Protein AF-A0A8B6D158-F1 (afdb_monomer)

Organism: Mytilus galloprovincialis (NCBI:txid29158)

Foldseek 3Di:
DDQDAAELFDGDLVLQCPDVVRHNVNSVLSVVLCVVPVTDAPVSQCVRPPRHPVVVVVCVVVSNYDYPPPDDDDPDDPPDDD

Radius of gyration: 15.34 Å; Cα contacts (8 Å, |Δi|>4): 66; chains: 1; bounding box: 49×31×32 Å

Mean predicted aligned error: 10.4 Å

Nearest PDB structures (foldseek):
  3f2b-assembly1_A  TM=6.682E-01  e=9.020E-01  Geobacillus kaustophilus

pLDDT: mean 71.35, std 11.72, range [32.34, 85.5]

InterPro domains:
  IPR010994 RuvA domain 2-like [SSF47781] (5-58)
  IPR060575 SAM-like, helix-hairpin-helix tandem [PF12836] (5-52)

Sequence (82 aa):
MSLKVVNITTPSKEELITIKDIGEARAKLIIDARTDKGKLTLEDLKLIQGLPNTMWDPLVAAGRIIFEQTEEVDEIADQKKN

Structure (mmCIF, N/CA/C/O backbone):
data_AF-A0A8B6D158-F1
#
_entry.id   AF-A0A8B6D158-F1
#
loop_
_atom_site.group_PDB
_atom_site.id
_atom_site.type_symbol
_atom_site.label_atom_id
_atom_site.label_alt_id
_atom_site.label_comp_id
_atom_site.label_asym_id
_atom_site.label_entity_id
_atom_site.label_seq_id
_atom_site.pdbx_PDB_ins_code
_atom_site.Cartn_x
_atom_site.Cartn_y
_atom_site.Cartn_z
_atom_site.occupancy
_atom_site.B_iso_or_equiv
_atom_site.auth_seq_id
_atom_site.auth_comp_id
_atom_site.auth_asym_id
_atom_site.auth_atom_id
_atom_site.pdbx_PDB_model_num
ATOM 1 N N . MET A 1 1 ? 8.081 10.025 -21.363 1.00 32.34 1 MET A N 1
ATOM 2 C CA . MET A 1 1 ? 6.965 9.339 -20.675 1.00 32.34 1 MET A CA 1
ATOM 3 C C . MET A 1 1 ? 7.131 9.595 -19.190 1.00 32.34 1 MET A C 1
ATOM 5 O O . MET A 1 1 ? 8.211 9.338 -18.678 1.00 32.34 1 MET A O 1
ATOM 9 N N . SER A 1 2 ? 6.130 10.177 -18.535 1.00 43.62 2 SER A N 1
ATOM 10 C CA . SER A 1 2 ? 6.203 10.555 -17.120 1.00 43.62 2 SER A CA 1
ATOM 11 C C . SER A 1 2 ? 6.028 9.312 -16.247 1.00 43.62 2 SER A C 1
ATOM 13 O O . SER A 1 2 ? 4.956 8.711 -16.242 1.00 43.62 2 SER A O 1
ATOM 15 N N . LEU A 1 3 ? 7.083 8.902 -15.542 1.00 50.88 3 LEU A N 1
ATOM 16 C CA . LEU A 1 3 ? 6.996 7.873 -14.507 1.00 50.88 3 LEU A CA 1
ATOM 17 C C . LEU A 1 3 ? 6.308 8.500 -13.297 1.00 50.88 3 LEU A C 1
ATOM 19 O O . LEU A 1 3 ? 6.874 9.359 -12.625 1.00 50.88 3 LEU A O 1
ATOM 23 N N . LYS A 1 4 ? 5.051 8.123 -13.077 1.00 61.81 4 LYS A N 1
ATOM 24 C CA . LYS A 1 4 ? 4.276 8.585 -11.932 1.00 61.81 4 LYS A CA 1
ATOM 25 C C . LYS A 1 4 ? 4.529 7.617 -10.785 1.00 61.81 4 LYS A C 1
ATOM 27 O O . LYS A 1 4 ? 4.082 6.473 -10.827 1.00 61.81 4 LYS A O 1
ATOM 32 N N . VAL A 1 5 ? 5.320 8.069 -9.823 1.00 67.56 5 VAL A N 1
ATOM 33 C CA . VAL A 1 5 ? 5.606 7.327 -8.600 1.00 67.56 5 VAL A CA 1
ATOM 34 C C . VAL A 1 5 ? 4.445 7.560 -7.643 1.00 67.56 5 VAL A C 1
ATOM 36 O O . VAL A 1 5 ? 4.169 8.701 -7.276 1.00 67.56 5 VAL A O 1
ATOM 39 N N . VAL A 1 6 ? 3.750 6.490 -7.264 1.00 73.44 6 VAL A N 1
ATOM 40 C CA . VAL A 1 6 ? 2.598 6.571 -6.359 1.00 73.44 6 VAL A CA 1
ATOM 41 C C . VAL A 1 6 ? 3.074 6.358 -4.928 1.00 73.44 6 VAL A C 1
ATOM 43 O O . VAL A 1 6 ? 3.664 5.326 -4.602 1.00 73.44 6 VAL A O 1
ATOM 46 N N . ASN A 1 7 ? 2.805 7.326 -4.055 1.00 76.38 7 ASN A N 1
ATOM 47 C CA . ASN A 1 7 ? 3.061 7.160 -2.631 1.00 76.38 7 ASN A CA 1
ATOM 48 C C . ASN A 1 7 ? 1.936 6.332 -2.008 1.00 76.38 7 ASN A C 1
ATOM 50 O O . ASN A 1 7 ? 0.778 6.731 -2.065 1.00 76.38 7 ASN A O 1
ATOM 54 N N . ILE A 1 8 ? 2.275 5.197 -1.401 1.00 72.25 8 ILE A N 1
ATOM 55 C CA . ILE A 1 8 ? 1.305 4.261 -0.824 1.00 72.25 8 ILE A CA 1
ATOM 56 C C . ILE A 1 8 ? 0.753 4.692 0.549 1.00 72.25 8 ILE A C 1
ATOM 58 O O . ILE A 1 8 ? -0.293 4.192 0.965 1.00 72.25 8 ILE A O 1
ATOM 62 N N . THR A 1 9 ? 1.338 5.696 1.210 1.00 68.62 9 THR A N 1
ATOM 63 C CA . THR A 1 9 ? 0.781 6.262 2.458 1.00 68.62 9 THR A CA 1
ATOM 64 C C . THR A 1 9 ? -0.316 7.308 2.213 1.00 68.62 9 THR A C 1
ATOM 66 O O . THR A 1 9 ? -1.173 7.534 3.068 1.00 68.62 9 THR A O 1
ATOM 69 N N . THR A 1 10 ? -0.331 7.929 1.031 1.00 68.19 10 THR A N 1
ATOM 70 C CA . THR A 1 10 ? -1.290 8.971 0.621 1.00 68.19 10 THR A CA 1
ATOM 71 C C . THR A 1 10 ? -1.994 8.734 -0.730 1.00 68.19 10 THR A C 1
ATOM 73 O O . THR A 1 10 ? -2.476 9.700 -1.328 1.00 68.19 10 THR A O 1
ATOM 76 N N . PRO A 1 11 ? -2.117 7.501 -1.251 1.00 68.69 11 PRO A N 1
ATOM 77 C CA . PRO A 1 11 ? -2.521 7.301 -2.626 1.00 68.69 11 PRO A CA 1
ATOM 78 C C . PRO A 1 11 ? -4.012 7.587 -2.787 1.00 68.69 11 PRO A C 1
ATOM 80 O O . PRO A 1 11 ? -4.835 7.317 -1.906 1.00 68.69 11 PRO A O 1
ATOM 83 N N . SER A 1 12 ? -4.368 8.104 -3.959 1.00 73.69 12 SER A N 1
ATOM 84 C CA . SER A 1 12 ? -5.765 8.181 -4.376 1.00 73.69 12 SER A CA 1
ATOM 85 C C . S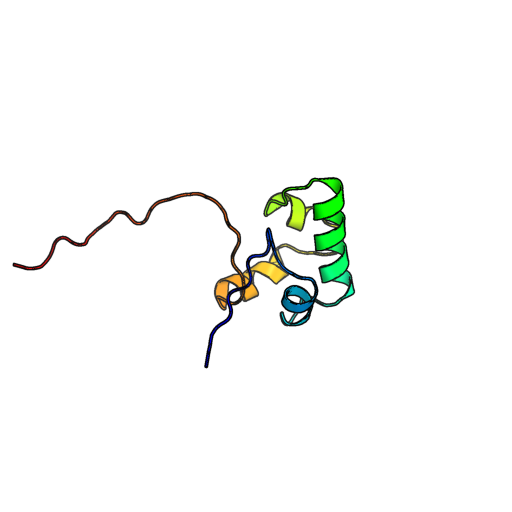ER A 1 12 ? -6.230 6.822 -4.889 1.00 73.69 12 SER A C 1
ATOM 87 O O . SER A 1 12 ? -5.441 6.045 -5.429 1.00 73.69 12 SER A O 1
ATOM 89 N N . LYS A 1 13 ? -7.532 6.543 -4.765 1.00 76.88 13 LYS A N 1
ATOM 90 C CA . LYS A 1 13 ? -8.131 5.275 -5.215 1.00 76.88 13 LYS A CA 1
ATOM 91 C C . LYS A 1 13 ? -7.768 4.953 -6.669 1.00 76.88 13 LYS A C 1
ATOM 93 O O . LYS A 1 13 ? -7.473 3.807 -6.979 1.00 76.88 13 LYS A O 1
ATOM 98 N N . GLU A 1 14 ? -7.738 5.981 -7.515 1.00 80.56 14 GLU A N 1
ATOM 99 C CA . GLU A 1 14 ? -7.390 5.920 -8.940 1.00 80.56 14 GLU A CA 1
ATOM 100 C C . GLU A 1 14 ? -5.920 5.559 -9.202 1.00 80.56 14 GLU A C 1
ATOM 102 O O . GLU A 1 14 ? -5.612 4.845 -10.156 1.00 80.56 14 GLU A O 1
ATOM 107 N N . GLU A 1 15 ? -5.010 6.009 -8.337 1.00 79.25 15 GLU A N 1
ATOM 108 C CA . GLU A 1 15 ? -3.580 5.699 -8.443 1.00 79.25 15 GLU A CA 1
ATOM 109 C C . GLU A 1 15 ? -3.287 4.271 -7.978 1.00 79.25 15 GLU A C 1
ATOM 111 O O . GLU A 1 15 ? -2.453 3.582 -8.554 1.00 79.25 15 GLU A O 1
ATOM 116 N N . LEU A 1 16 ? -4.032 3.782 -6.982 1.00 79.69 16 LEU A N 1
ATOM 117 C CA . LEU A 1 16 ? -3.946 2.389 -6.549 1.00 79.69 16 LEU A CA 1
ATOM 118 C C . LEU A 1 16 ? -4.390 1.432 -7.652 1.00 79.69 16 LEU A C 1
ATOM 120 O O . LEU A 1 16 ? -3.669 0.494 -7.958 1.00 79.69 16 LEU A O 1
ATOM 124 N N . ILE A 1 17 ? -5.537 1.685 -8.286 1.00 81.00 17 ILE A N 1
ATOM 125 C CA . ILE A 1 17 ? -6.083 0.799 -9.331 1.00 81.00 17 ILE A CA 1
ATOM 126 C C . ILE A 1 17 ? -5.292 0.819 -10.644 1.00 81.00 17 ILE A C 1
ATOM 128 O O . ILE A 1 17 ? -5.437 -0.088 -11.460 1.00 81.00 17 ILE A O 1
ATOM 132 N N . THR A 1 18 ? -4.461 1.839 -10.872 1.00 79.56 18 THR A N 1
ATOM 133 C CA . THR A 1 18 ? -3.557 1.897 -12.034 1.00 79.56 18 THR A CA 1
ATOM 134 C C . THR A 1 18 ? -2.273 1.097 -11.822 1.00 79.56 18 THR A C 1
ATOM 136 O O . THR A 1 18 ? -1.552 0.813 -12.785 1.00 79.56 18 THR A O 1
ATOM 139 N N . ILE A 1 19 ? -1.982 0.686 -10.586 1.00 75.62 19 ILE A N 1
ATOM 140 C CA . ILE A 1 19 ? -0.843 -0.171 -10.287 1.00 75.62 19 ILE A CA 1
ATOM 141 C C . ILE A 1 19 ? -1.212 -1.609 -10.636 1.00 75.62 19 ILE A C 1
ATOM 143 O O . ILE A 1 19 ? -2.091 -2.227 -10.041 1.00 75.62 19 ILE A O 1
ATOM 147 N N . LYS A 1 20 ? -0.489 -2.170 -11.606 1.00 69.25 20 LYS A N 1
ATOM 148 C CA . LYS A 1 20 ? -0.574 -3.591 -11.942 1.00 69.25 20 LYS A CA 1
ATOM 149 C C . LYS A 1 20 ? -0.339 -4.408 -10.663 1.00 69.25 20 LYS A C 1
ATOM 151 O O . LYS A 1 20 ? 0.641 -4.158 -9.980 1.00 69.25 20 LYS A O 1
ATOM 156 N N . ASP A 1 21 ? -1.252 -5.330 -10.359 1.00 74.50 21 ASP A N 1
ATOM 157 C CA . ASP A 1 21 ? -1.357 -6.117 -9.116 1.00 74.50 21 ASP A CA 1
ATOM 158 C C . ASP A 1 21 ? -2.153 -5.469 -7.954 1.00 74.50 21 ASP A C 1
ATOM 160 O O . ASP A 1 21 ? -2.664 -6.207 -7.104 1.00 74.50 21 ASP A O 1
ATOM 164 N N . ILE A 1 22 ? -2.394 -4.149 -7.931 1.00 79.19 22 ILE A N 1
ATOM 165 C CA . ILE A 1 22 ? -3.335 -3.496 -6.996 1.00 79.19 22 ILE A CA 1
ATOM 166 C C . ILE A 1 22 ? -4.661 -3.219 -7.723 1.00 79.19 22 ILE A C 1
ATOM 168 O O . ILE A 1 22 ? -4.796 -2.279 -8.493 1.00 79.19 22 ILE A O 1
ATOM 172 N N . GLY A 1 23 ? -5.669 -4.058 -7.481 1.00 79.44 23 GLY A N 1
ATOM 173 C CA . GLY A 1 23 ? -7.024 -3.852 -8.011 1.00 79.44 23 GLY A CA 1
ATOM 174 C C . GLY A 1 23 ? -7.922 -3.011 -7.096 1.00 79.44 23 GLY A C 1
ATOM 175 O O . GLY A 1 23 ? -7.539 -2.658 -5.980 1.00 79.44 23 GLY A O 1
ATOM 176 N N . GLU A 1 24 ? -9.167 -2.773 -7.522 1.00 83.75 24 GLU A N 1
ATOM 177 C CA . GLU A 1 24 ? -10.184 -2.022 -6.759 1.00 83.75 24 GLU A CA 1
ATOM 178 C C . GLU A 1 24 ? -10.401 -2.546 -5.336 1.00 83.75 24 GLU A C 1
ATOM 180 O O . GLU A 1 24 ? -10.537 -1.756 -4.401 1.00 83.75 24 GLU A O 1
ATOM 185 N N . ALA A 1 25 ? -10.399 -3.870 -5.156 1.00 83.50 25 ALA A N 1
ATOM 186 C CA . ALA A 1 25 ? -10.563 -4.492 -3.844 1.00 83.50 25 ALA A CA 1
ATOM 187 C C . ALA A 1 25 ? -9.436 -4.085 -2.881 1.00 83.50 25 ALA A C 1
ATOM 189 O O . ALA A 1 25 ? -9.691 -3.679 -1.751 1.00 83.50 25 ALA A O 1
ATOM 190 N N . ARG A 1 26 ? -8.188 -4.121 -3.359 1.00 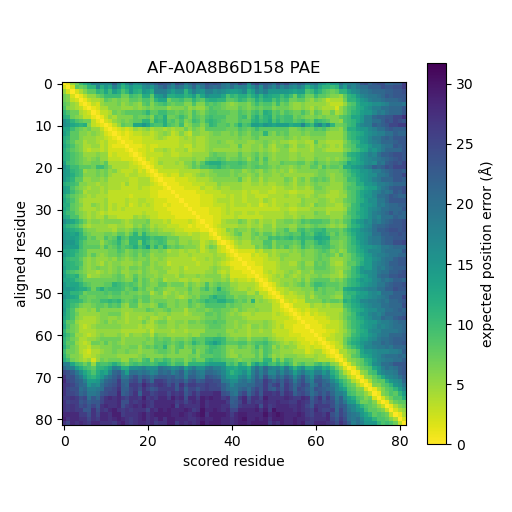80.88 26 ARG A N 1
ATOM 191 C CA . ARG A 1 26 ? -6.996 -3.744 -2.589 1.00 80.88 26 ARG A CA 1
ATOM 192 C C . ARG A 1 26 ? -6.922 -2.243 -2.359 1.00 80.88 26 ARG A C 1
ATOM 194 O O . ARG A 1 26 ? -6.648 -1.812 -1.245 1.00 80.88 26 ARG A O 1
ATOM 201 N N . ALA A 1 27 ? -7.243 -1.461 -3.388 1.00 84.88 27 ALA A N 1
ATOM 202 C CA . ALA A 1 27 ? -7.337 -0.014 -3.280 1.00 84.88 27 ALA A CA 1
ATOM 203 C C . ALA A 1 27 ? -8.318 0.401 -2.176 1.00 84.88 27 ALA A C 1
ATOM 205 O O . ALA A 1 27 ? -8.034 1.297 -1.384 1.00 84.88 27 ALA A O 1
ATOM 206 N N . LYS A 1 28 ? -9.460 -0.291 -2.094 1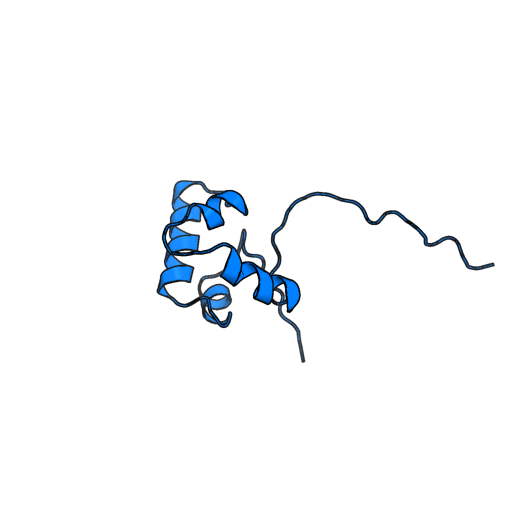.00 85.50 28 LYS A N 1
ATOM 207 C CA . LYS A 1 28 ? -10.451 -0.063 -1.047 1.00 85.50 28 LYS A CA 1
ATOM 208 C C . LYS A 1 28 ? -9.906 -0.399 0.339 1.00 85.50 28 LYS A C 1
ATOM 210 O O . LYS A 1 28 ? -10.066 0.428 1.220 1.00 85.50 28 LYS A O 1
ATOM 215 N N . LEU A 1 29 ? -9.226 -1.535 0.514 1.00 84.12 29 LEU A N 1
ATOM 216 C CA . LEU A 1 29 ? -8.640 -1.922 1.805 1.00 84.12 29 LEU A CA 1
ATOM 217 C C . LEU A 1 29 ? -7.627 -0.896 2.331 1.00 84.12 29 LEU A C 1
ATOM 219 O O . LEU A 1 29 ? -7.615 -0.602 3.519 1.00 84.12 29 LEU A O 1
ATOM 223 N N . ILE A 1 30 ? -6.803 -0.326 1.449 1.00 80.75 30 ILE A N 1
ATOM 224 C CA . ILE A 1 30 ? -5.833 0.718 1.815 1.00 80.75 30 ILE A CA 1
ATOM 225 C C . ILE A 1 30 ? -6.562 1.990 2.264 1.00 80.75 30 ILE A C 1
ATOM 227 O O . ILE A 1 30 ? -6.187 2.600 3.258 1.00 80.75 30 ILE A O 1
ATOM 231 N N . ILE A 1 31 ? -7.631 2.387 1.567 1.00 83.25 31 ILE A N 1
ATOM 232 C CA . ILE A 1 31 ? -8.446 3.534 1.993 1.00 83.25 31 ILE A CA 1
ATOM 233 C C . ILE A 1 31 ? -9.141 3.253 3.326 1.00 83.25 31 ILE A C 1
ATOM 235 O O . ILE A 1 31 ? -9.155 4.129 4.182 1.00 83.25 31 ILE A O 1
ATOM 239 N N . ASP A 1 32 ? -9.666 2.045 3.518 1.00 84.50 32 ASP A N 1
ATOM 240 C CA . ASP A 1 32 ? -10.337 1.632 4.753 1.00 84.50 32 ASP A CA 1
ATOM 241 C C . ASP A 1 32 ? -9.373 1.687 5.944 1.00 84.50 32 ASP A C 1
ATOM 243 O O . ASP A 1 32 ? -9.642 2.348 6.943 1.00 84.50 32 ASP A O 1
ATOM 247 N N . ALA A 1 33 ? -8.180 1.110 5.785 1.00 81.94 33 ALA A N 1
ATOM 248 C CA . ALA A 1 33 ? -7.141 1.133 6.806 1.00 81.94 33 ALA A CA 1
ATOM 249 C C . ALA A 1 33 ? -6.673 2.570 7.119 1.00 81.94 33 ALA A C 1
ATOM 251 O O . ALA A 1 33 ? -6.364 2.897 8.265 1.00 81.94 33 ALA A O 1
ATOM 252 N N . ARG A 1 34 ? -6.674 3.467 6.121 1.00 78.44 34 ARG A N 1
ATOM 253 C CA . ARG A 1 34 ? -6.404 4.898 6.319 1.00 78.44 34 ARG A CA 1
ATOM 254 C C . ARG A 1 34 ? -7.541 5.581 7.071 1.00 78.44 34 ARG A C 1
ATOM 256 O O . ARG A 1 34 ? -7.273 6.437 7.904 1.00 78.44 34 ARG A O 1
ATOM 263 N N . THR A 1 35 ? -8.792 5.254 6.773 1.00 81.62 35 THR A N 1
ATOM 264 C CA . THR A 1 35 ? -9.947 5.795 7.496 1.00 81.62 35 THR A CA 1
ATOM 265 C C . THR A 1 35 ? -9.938 5.357 8.959 1.00 81.62 35 THR A C 1
ATOM 267 O O . THR A 1 35 ? -10.277 6.164 9.819 1.00 81.62 35 THR A O 1
ATOM 270 N N . ASP A 1 36 ? -9.493 4.133 9.241 1.00 80.62 36 ASP A N 1
ATOM 271 C CA . ASP A 1 36 ? -9.475 3.565 10.590 1.00 80.62 36 ASP A CA 1
ATOM 272 C C . ASP A 1 36 ? -8.296 4.083 11.444 1.00 80.62 36 ASP A C 1
ATOM 274 O O . ASP A 1 36 ? -8.486 4.511 12.581 1.00 80.62 36 ASP A O 1
ATOM 278 N N . LYS A 1 37 ? -7.073 4.132 10.885 1.00 75.81 37 LYS A N 1
ATOM 279 C CA . LYS A 1 37 ? -5.844 4.548 11.603 1.00 75.81 37 LYS A CA 1
ATOM 280 C C . LYS A 1 37 ? -5.330 5.955 11.294 1.00 75.81 37 LYS A C 1
ATOM 282 O O . LYS A 1 37 ? -4.475 6.478 12.010 1.00 75.81 37 LYS A O 1
ATOM 287 N N . GLY A 1 38 ? -5.778 6.579 10.211 1.00 72.00 38 GLY A N 1
ATOM 288 C CA . GLY A 1 38 ? -5.289 7.875 9.729 1.00 72.00 38 GLY A CA 1
ATOM 289 C C . GLY A 1 38 ? -3.968 7.786 8.957 1.00 72.00 38 GLY A C 1
ATOM 290 O O . GLY A 1 38 ? -3.930 8.088 7.763 1.00 72.00 38 GLY A O 1
ATOM 291 N N . LYS A 1 39 ? -2.877 7.383 9.623 1.00 68.94 39 LYS A N 1
ATOM 292 C CA . LYS A 1 39 ? -1.564 7.154 8.992 1.00 68.94 39 LYS A CA 1
ATOM 293 C C . LYS A 1 39 ? -1.322 5.660 8.813 1.00 68.94 39 LYS A C 1
ATOM 295 O O . LYS A 1 39 ? -1.335 4.916 9.786 1.00 68.94 39 LYS A O 1
ATOM 300 N N . LEU A 1 40 ? -1.049 5.249 7.578 1.00 72.31 40 LEU A N 1
ATOM 301 C CA . LEU A 1 40 ? -0.637 3.885 7.268 1.00 72.31 40 LEU A CA 1
ATOM 302 C C . LEU A 1 40 ? 0.873 3.804 7.137 1.00 72.31 40 LEU A C 1
ATOM 304 O O . LEU A 1 40 ? 1.481 4.555 6.376 1.00 72.31 40 LEU A O 1
ATOM 308 N N . THR A 1 41 ? 1.460 2.861 7.861 1.00 73.94 41 THR A N 1
ATOM 309 C CA . THR A 1 41 ? 2.852 2.456 7.694 1.00 73.94 41 THR A CA 1
ATOM 310 C C . THR A 1 41 ? 2.931 1.196 6.840 1.00 73.94 41 THR A C 1
ATOM 312 O O . THR A 1 41 ? 1.939 0.511 6.579 1.00 73.94 41 THR A O 1
ATOM 315 N N . LEU A 1 42 ? 4.146 0.868 6.406 1.00 73.19 42 LEU A N 1
ATOM 316 C CA . LEU A 1 42 ? 4.422 -0.346 5.642 1.00 73.19 42 LEU A CA 1
ATOM 317 C C . LEU A 1 42 ? 3.991 -1.607 6.417 1.00 73.19 42 LEU A C 1
ATOM 319 O O . LEU A 1 42 ? 3.475 -2.551 5.824 1.00 73.19 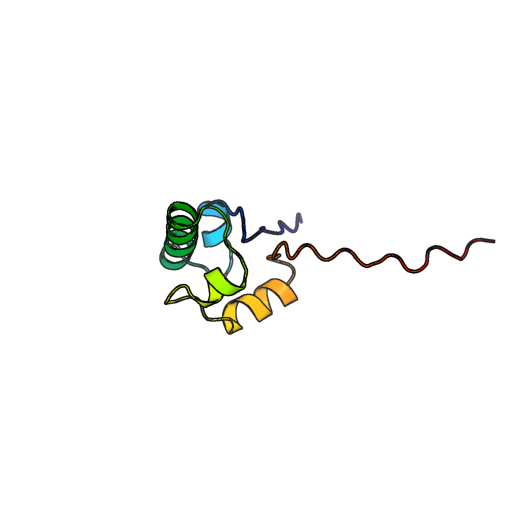42 LEU A O 1
ATOM 323 N N . GLU A 1 43 ? 4.137 -1.608 7.742 1.00 75.81 43 GLU A N 1
ATOM 324 C CA . GLU A 1 43 ? 3.661 -2.693 8.607 1.00 75.81 43 GLU A CA 1
ATOM 325 C C . GLU A 1 43 ? 2.139 -2.817 8.622 1.00 75.81 43 GLU A C 1
ATOM 327 O O . GLU A 1 43 ? 1.620 -3.926 8.524 1.00 75.81 43 GLU A O 1
ATOM 332 N N . ASP A 1 44 ? 1.418 -1.698 8.665 1.00 77.50 44 ASP A N 1
ATOM 333 C CA . ASP A 1 44 ? -0.042 -1.708 8.587 1.00 77.50 44 ASP A CA 1
ATOM 334 C C . ASP A 1 44 ? -0.533 -2.298 7.270 1.00 77.50 44 ASP A C 1
ATOM 336 O O . ASP A 1 44 ? -1.419 -3.144 7.241 1.00 77.50 44 ASP A O 1
ATOM 340 N N . LEU A 1 45 ? 0.114 -1.932 6.168 1.00 76.75 45 LEU A N 1
ATOM 341 C CA . LEU A 1 45 ? -0.217 -2.465 4.850 1.00 76.75 45 LEU A CA 1
ATOM 342 C C . LEU A 1 45 ? 0.069 -3.963 4.732 1.00 76.75 45 LEU A C 1
ATOM 344 O O . LEU A 1 45 ? -0.633 -4.655 4.000 1.00 76.75 45 LEU A O 1
ATOM 348 N N . LYS A 1 46 ? 1.074 -4.464 5.461 1.00 75.81 46 LYS A N 1
ATOM 349 C CA . LYS A 1 46 ? 1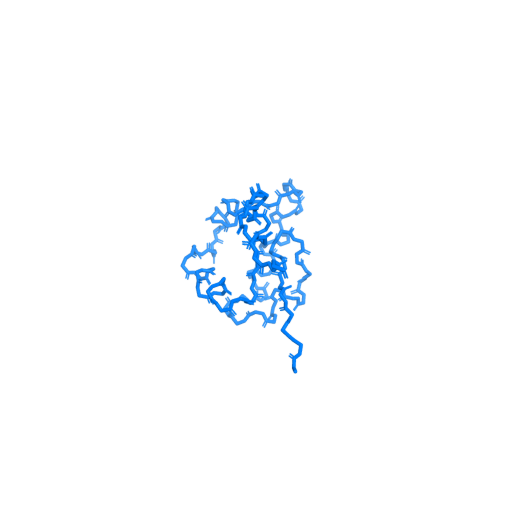.357 -5.901 5.600 1.00 75.81 46 LYS A CA 1
ATOM 350 C C . LYS A 1 46 ? 0.348 -6.613 6.509 1.00 75.81 46 LYS A C 1
ATOM 352 O O . LYS A 1 46 ? 0.150 -7.815 6.350 1.00 75.81 46 LYS A O 1
ATOM 357 N N . LEU A 1 47 ? -0.260 -5.896 7.455 1.00 78.12 47 LEU A N 1
ATOM 358 C CA . LEU A 1 47 ? -1.296 -6.404 8.360 1.00 78.12 47 LEU A CA 1
ATOM 359 C C . LEU A 1 47 ? -2.682 -6.449 7.709 1.00 78.12 47 LEU A C 1
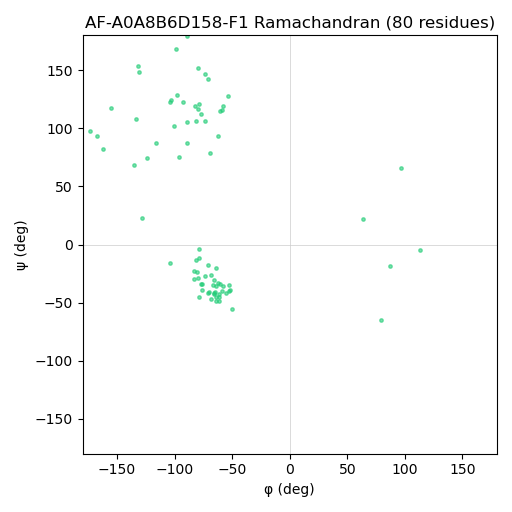ATOM 361 O O . LEU A 1 47 ? -3.522 -7.246 8.129 1.00 78.12 47 LEU A O 1
ATOM 365 N N . ILE A 1 48 ? -2.929 -5.641 6.673 1.00 78.69 48 ILE A N 1
ATOM 366 C CA . ILE A 1 48 ? -4.172 -5.699 5.902 1.00 78.69 48 ILE A CA 1
ATOM 367 C C . ILE A 1 48 ? -4.317 -7.089 5.272 1.00 78.69 48 ILE A C 1
ATOM 369 O O . ILE A 1 48 ? -3.565 -7.488 4.374 1.00 78.69 48 ILE A O 1
ATOM 373 N N . GLN A 1 49 ? -5.344 -7.823 5.702 1.00 71.56 49 GLN A N 1
ATOM 374 C CA . GLN A 1 49 ? -5.677 -9.115 5.114 1.00 71.56 49 GLN A CA 1
ATOM 375 C C . GLN A 1 49 ? -5.967 -8.961 3.612 1.00 71.56 49 GLN A C 1
ATOM 377 O O . GLN A 1 49 ? -6.924 -8.305 3.210 1.00 71.56 49 GLN A O 1
ATOM 382 N N . GLY A 1 50 ? -5.126 -9.582 2.776 1.00 73.69 50 GLY A N 1
ATOM 383 C CA . GLY A 1 50 ? -5.237 -9.552 1.310 1.00 73.69 50 GLY A CA 1
ATOM 384 C C . GLY A 1 50 ? -4.108 -8.813 0.574 1.00 73.69 50 GLY A C 1
ATOM 385 O O . GLY A 1 50 ? -4.065 -8.862 -0.665 1.00 73.69 50 GLY A O 1
ATOM 386 N N . LEU A 1 51 ? -3.180 -8.182 1.304 1.00 78.31 51 LEU A N 1
ATOM 387 C CA . LEU A 1 51 ? -1.999 -7.490 0.769 1.00 78.31 51 LEU A CA 1
ATOM 388 C C . LEU A 1 51 ? -0.695 -8.172 1.229 1.00 78.31 51 LEU A C 1
ATOM 390 O O . LEU A 1 51 ? -0.117 -7.800 2.248 1.00 78.31 51 LEU A O 1
ATOM 394 N N . PRO A 1 52 ? -0.199 -9.183 0.494 1.00 75.75 52 PRO A N 1
ATOM 395 C CA . PRO A 1 52 ? 1.060 -9.829 0.841 1.00 75.75 52 PRO A CA 1
ATOM 396 C C . PRO A 1 52 ? 2.259 -8.910 0.562 1.00 75.75 52 PRO A C 1
ATOM 398 O O . PRO A 1 52 ? 2.306 -8.221 -0.458 1.00 75.75 52 PRO A O 1
ATOM 401 N N . ASN A 1 53 ? 3.266 -8.953 1.443 1.00 71.88 53 ASN A N 1
ATOM 402 C CA . ASN A 1 53 ? 4.515 -8.191 1.300 1.00 71.88 53 ASN A CA 1
ATOM 403 C C . ASN A 1 53 ? 5.212 -8.406 -0.059 1.00 71.88 53 ASN A C 1
ATOM 405 O O . ASN A 1 53 ? 5.749 -7.466 -0.638 1.00 71.88 53 ASN A O 1
ATOM 409 N N . THR A 1 54 ? 5.110 -9.621 -0.593 1.00 78.31 54 THR A N 1
ATOM 410 C CA . THR A 1 54 ? 5.684 -10.054 -1.867 1.00 78.31 54 THR A CA 1
ATOM 411 C C . THR A 1 54 ? 5.114 -9.335 -3.083 1.00 78.31 54 THR A C 1
ATOM 413 O O . THR A 1 54 ? 5.773 -9.328 -4.117 1.00 78.31 54 THR A O 1
ATOM 416 N N . MET A 1 55 ? 3.929 -8.713 -3.001 1.00 78.25 55 MET A N 1
ATOM 417 C CA . MET A 1 55 ? 3.420 -7.918 -4.127 1.00 78.25 55 MET A CA 1
ATOM 418 C C . MET A 1 55 ? 4.060 -6.534 -4.196 1.00 78.25 55 MET A C 1
ATOM 420 O O . MET A 1 55 ? 4.140 -5.947 -5.270 1.00 78.25 55 MET A O 1
ATOM 424 N N . TRP A 1 56 ? 4.476 -5.990 -3.053 1.00 77.19 56 TRP A N 1
ATOM 425 C CA . TRP A 1 56 ? 5.048 -4.652 -2.987 1.00 77.19 56 TRP A CA 1
ATOM 426 C C . TRP A 1 56 ? 6.490 -4.647 -3.493 1.00 77.19 56 TRP A C 1
ATOM 428 O O . TRP A 1 56 ? 6.897 -3.701 -4.156 1.00 77.19 56 TRP A O 1
ATOM 438 N N . ASP A 1 57 ? 7.219 -5.735 -3.249 1.00 78.31 57 ASP A N 1
ATOM 439 C CA . ASP A 1 57 ? 8.610 -5.940 -3.658 1.00 78.31 57 ASP A CA 1
ATOM 440 C C . ASP A 1 57 ? 8.871 -5.641 -5.155 1.00 78.31 57 ASP A C 1
ATOM 442 O O . ASP A 1 57 ? 9.642 -4.725 -5.452 1.00 78.31 57 ASP A O 1
ATOM 446 N N . PRO A 1 58 ? 8.156 -6.254 -6.126 1.00 80.69 58 PRO A N 1
ATOM 447 C CA . PRO A 1 58 ? 8.350 -5.950 -7.544 1.00 80.69 58 PRO A CA 1
ATOM 448 C C . PRO A 1 58 ? 7.897 -4.538 -7.935 1.00 80.69 58 PRO A C 1
ATOM 450 O O . PRO A 1 58 ? 8.397 -3.982 -8.910 1.00 80.69 58 PRO A O 1
ATOM 453 N N . LEU A 1 59 ? 6.950 -3.940 -7.208 1.00 79.38 59 LEU A N 1
ATOM 454 C CA . LEU A 1 59 ? 6.448 -2.595 -7.496 1.00 79.38 59 LEU A CA 1
ATOM 455 C C . LEU A 1 59 ? 7.437 -1.514 -7.056 1.00 79.38 59 LEU A C 1
ATOM 457 O O . LEU A 1 59 ? 7.629 -0.530 -7.776 1.00 79.38 59 LEU A O 1
ATOM 461 N N . VAL A 1 60 ? 8.071 -1.721 -5.901 1.00 79.88 60 VAL A N 1
ATOM 462 C CA . VAL A 1 60 ? 9.170 -0.892 -5.395 1.00 79.88 60 VAL A CA 1
ATOM 463 C C . VAL A 1 60 ? 10.400 -1.074 -6.274 1.00 79.88 60 VAL A C 1
ATOM 465 O O . VAL A 1 60 ? 10.972 -0.086 -6.719 1.00 79.88 60 VAL A O 1
ATOM 468 N N . ALA A 1 61 ? 10.758 -2.318 -6.609 1.00 79.88 61 ALA A N 1
ATOM 469 C CA . ALA A 1 61 ? 11.880 -2.614 -7.500 1.00 79.88 61 ALA A CA 1
ATOM 470 C C . ALA A 1 61 ? 11.694 -2.001 -8.900 1.00 79.88 61 ALA A C 1
ATOM 472 O O . ALA A 1 61 ? 12.654 -1.556 -9.522 1.00 79.88 61 ALA A O 1
ATOM 473 N N . ALA A 1 62 ? 10.451 -1.927 -9.386 1.00 77.88 62 ALA A N 1
ATOM 474 C CA . ALA A 1 62 ? 10.110 -1.250 -10.635 1.00 77.88 62 ALA A CA 1
ATOM 475 C C . ALA A 1 62 ? 10.023 0.285 -10.512 1.00 77.88 62 ALA A C 1
ATOM 477 O O . ALA A 1 62 ? 9.747 0.949 -11.512 1.00 77.88 62 ALA A O 1
ATOM 478 N N . GLY A 1 63 ? 10.187 0.852 -9.311 1.00 74.12 63 GLY A N 1
ATOM 479 C CA . GLY A 1 63 ? 10.065 2.287 -9.052 1.00 74.12 63 GLY A CA 1
ATOM 480 C C . GLY A 1 63 ? 8.662 2.844 -9.313 1.00 74.12 63 GLY A C 1
ATOM 481 O O . GLY A 1 63 ? 8.512 4.032 -9.583 1.00 74.12 63 GLY A O 1
ATOM 482 N N . ARG A 1 64 ? 7.623 1.997 -9.293 1.00 75.88 64 ARG A N 1
ATOM 483 C CA . ARG A 1 64 ? 6.232 2.436 -9.510 1.00 75.88 64 ARG A CA 1
ATOM 484 C C . ARG A 1 64 ? 5.588 2.985 -8.248 1.00 75.88 64 ARG A C 1
ATOM 486 O O . ARG A 1 64 ? 4.702 3.832 -8.334 1.00 75.88 64 ARG A O 1
ATOM 493 N N . ILE A 1 65 ? 6.022 2.490 -7.096 1.00 78.56 65 ILE A N 1
ATOM 494 C CA . ILE A 1 65 ? 5.524 2.911 -5.794 1.00 78.56 65 ILE A CA 1
ATOM 495 C C . ILE A 1 65 ? 6.677 3.207 -4.854 1.00 78.56 65 ILE A C 1
ATOM 497 O O . ILE A 1 65 ? 7.747 2.610 -4.965 1.00 78.56 65 ILE A O 1
ATOM 501 N N . ILE A 1 66 ? 6.411 4.075 -3.888 1.00 74.56 66 ILE A N 1
ATOM 502 C CA . ILE A 1 66 ? 7.309 4.330 -2.769 1.00 74.56 66 ILE A CA 1
ATOM 503 C C . ILE A 1 66 ? 6.535 4.269 -1.461 1.00 74.56 66 ILE A C 1
ATOM 505 O O . ILE A 1 66 ? 5.353 4.621 -1.387 1.00 74.56 66 ILE A O 1
ATOM 509 N N . PHE A 1 67 ? 7.238 3.832 -0.428 1.00 73.62 67 PHE A N 1
ATOM 510 C CA . PHE A 1 67 ? 6.809 3.971 0.948 1.00 73.62 67 PHE A CA 1
ATOM 511 C C . PHE A 1 67 ? 7.633 5.101 1.537 1.00 73.62 67 PHE A C 1
ATOM 513 O O . PHE A 1 67 ? 8.859 5.037 1.511 1.00 73.62 67 PHE A O 1
ATOM 520 N N . GLU A 1 68 ? 6.973 6.130 2.053 1.00 66.38 68 GLU A N 1
ATOM 521 C CA . GLU A 1 68 ? 7.636 7.128 2.884 1.00 66.38 68 GLU A CA 1
ATOM 522 C C . GLU A 1 68 ? 8.018 6.457 4.213 1.00 66.38 68 GLU A C 1
ATOM 524 O O . GLU A 1 68 ? 7.306 6.541 5.209 1.00 66.38 68 GLU A O 1
ATOM 529 N N . GLN A 1 69 ? 9.108 5.693 4.211 1.00 52.38 69 GLN A N 1
ATOM 530 C CA . GLN A 1 69 ? 9.906 5.538 5.414 1.00 52.38 69 GLN A CA 1
ATOM 531 C C . GLN A 1 69 ? 10.789 6.773 5.450 1.00 52.38 69 GLN A C 1
ATOM 533 O O . GLN A 1 69 ? 11.695 6.919 4.632 1.00 52.38 69 GLN A O 1
ATOM 538 N N . THR A 1 70 ? 10.469 7.701 6.346 1.00 52.31 70 THR A N 1
ATOM 539 C CA . THR A 1 70 ? 11.434 8.713 6.753 1.00 52.31 7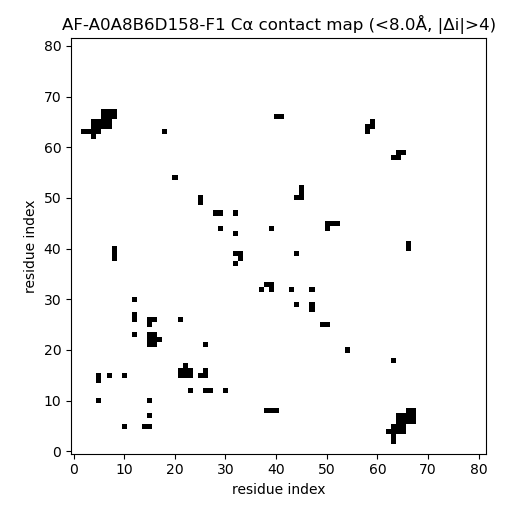0 THR A CA 1
ATOM 540 C C . THR A 1 70 ? 12.595 7.984 7.412 1.00 52.31 70 THR A C 1
ATOM 542 O O . THR A 1 70 ? 12.543 7.711 8.603 1.00 52.31 70 THR A O 1
ATOM 545 N N . GLU A 1 71 ? 13.618 7.675 6.628 1.00 44.12 71 GLU A N 1
ATOM 546 C CA . GLU A 1 71 ? 15.003 7.750 7.067 1.00 44.12 71 GLU A CA 1
ATOM 547 C C . GLU A 1 71 ? 15.784 8.469 5.964 1.00 44.12 71 GLU A C 1
ATOM 549 O O . GLU A 1 71 ? 15.964 7.988 4.847 1.00 44.12 71 GLU A O 1
ATOM 554 N N . GLU A 1 72 ? 16.149 9.703 6.288 1.00 59.44 72 GLU A N 1
ATOM 555 C CA . GLU A 1 72 ? 17.208 10.471 5.655 1.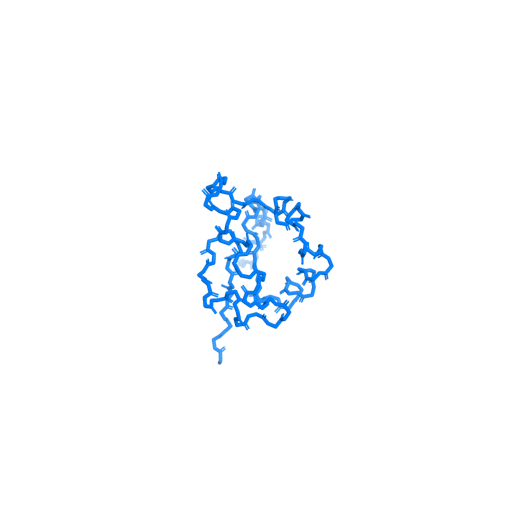00 59.44 72 GLU A CA 1
ATOM 556 C C . GLU A 1 72 ? 18.513 9.674 5.776 1.00 59.44 72 GLU A C 1
ATOM 558 O O . GLU A 1 72 ? 18.914 9.368 6.889 1.00 59.44 72 GLU A O 1
ATOM 563 N N . VAL A 1 73 ? 19.133 9.300 4.653 1.00 52.19 73 VAL A N 1
ATOM 564 C CA . VAL A 1 73 ? 20.590 9.327 4.425 1.00 52.19 73 VAL A CA 1
ATOM 565 C C . VAL A 1 73 ? 20.875 8.971 2.960 1.00 52.19 73 VAL A C 1
ATOM 567 O O . VAL A 1 73 ? 20.969 7.810 2.582 1.00 52.19 73 VAL A O 1
ATOM 570 N N . ASP A 1 74 ? 21.068 9.991 2.131 1.00 40.59 74 ASP A N 1
ATOM 571 C CA . ASP A 1 74 ? 22.243 9.988 1.255 1.00 40.59 74 ASP A CA 1
ATOM 572 C C . ASP A 1 74 ? 22.856 11.387 1.320 1.00 40.59 74 ASP A C 1
ATOM 574 O O . ASP A 1 74 ? 22.777 12.208 0.412 1.00 40.59 74 ASP A O 1
ATOM 578 N N . GLU A 1 75 ? 23.404 11.693 2.494 1.00 63.69 75 GLU A N 1
ATOM 579 C CA . GLU A 1 75 ? 24.567 12.559 2.556 1.00 63.69 75 GLU A CA 1
ATOM 580 C C . GLU A 1 75 ? 25.780 11.630 2.456 1.00 63.69 75 GLU A C 1
ATOM 582 O O . GLU A 1 75 ? 26.284 11.162 3.470 1.00 63.69 75 GLU A O 1
ATOM 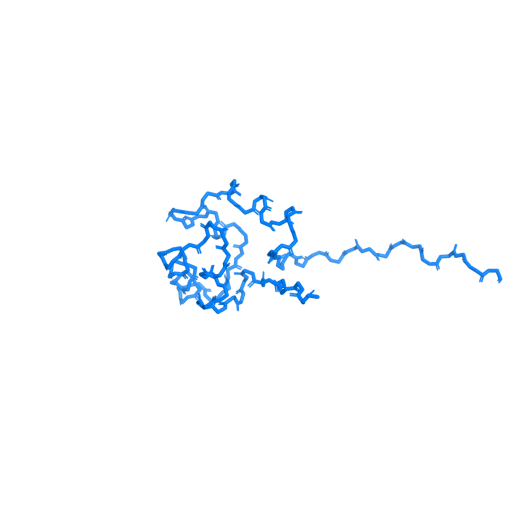587 N N . ILE A 1 76 ? 26.227 11.309 1.237 1.00 57.44 76 ILE A N 1
ATOM 588 C CA . ILE A 1 76 ? 27.660 11.191 0.952 1.00 57.44 76 ILE A CA 1
ATOM 589 C C . ILE A 1 76 ? 27.970 11.417 -0.534 1.00 57.44 76 ILE A C 1
ATOM 591 O O . ILE A 1 76 ? 27.675 10.607 -1.403 1.00 57.44 76 ILE A O 1
ATOM 595 N N . ALA A 1 77 ? 28.757 12.478 -0.734 1.00 56.06 77 ALA A N 1
ATOM 596 C CA . ALA A 1 77 ? 29.746 12.674 -1.792 1.00 56.06 77 ALA A CA 1
ATOM 597 C C . ALA A 1 77 ? 29.341 13.464 -3.051 1.00 56.06 77 ALA A C 1
ATOM 599 O O . ALA A 1 77 ? 29.521 12.993 -4.171 1.00 56.06 77 ALA A O 1
ATOM 600 N N . ASP A 1 78 ? 29.058 14.760 -2.874 1.00 52.31 78 ASP A N 1
ATOM 601 C CA . ASP A 1 78 ? 29.663 15.770 -3.759 1.00 52.31 78 ASP A CA 1
ATOM 602 C C . ASP A 1 78 ? 30.922 16.356 -3.083 1.00 52.31 78 ASP A C 1
ATOM 604 O O . ASP A 1 78 ? 30.940 17.440 -2.508 1.00 52.31 78 ASP A O 1
ATOM 608 N N . GLN A 1 79 ? 32.001 15.568 -3.088 1.00 53.50 79 GLN A N 1
ATOM 609 C CA . GLN A 1 79 ? 33.369 16.084 -3.008 1.00 53.50 79 GLN A CA 1
ATOM 610 C C . GLN A 1 79 ? 34.143 15.568 -4.220 1.00 53.50 79 GLN A C 1
ATOM 612 O O . GLN A 1 79 ? 34.970 14.664 -4.104 1.00 53.50 79 GLN A O 1
ATOM 617 N N . LYS A 1 80 ? 33.883 16.138 -5.404 1.00 53.44 80 LYS A N 1
ATOM 618 C CA . LYS A 1 80 ? 34.909 16.243 -6.456 1.00 53.44 80 LYS A CA 1
ATOM 619 C C . LYS A 1 80 ? 34.511 17.187 -7.594 1.00 53.44 80 LYS A C 1
ATOM 621 O O . LYS A 1 80 ? 33.984 16.762 -8.617 1.00 53.44 80 LYS A O 1
ATOM 626 N N . LYS A 1 81 ? 34.920 18.448 -7.469 1.00 51.38 81 LYS A N 1
ATOM 627 C CA . LYS A 1 81 ? 35.400 19.277 -8.590 1.00 51.38 81 LYS A CA 1
ATOM 628 C C . LYS A 1 81 ? 36.176 20.455 -7.991 1.00 51.38 81 LYS A C 1
ATOM 630 O O . LYS A 1 81 ? 35.575 21.390 -7.485 1.00 51.38 81 LYS A O 1
ATOM 635 N N . ASN A 1 82 ? 37.447 20.246 -7.647 1.00 52.47 82 ASN A N 1
ATOM 636 C CA . ASN A 1 82 ? 38.591 20.682 -8.462 1.00 52.47 82 ASN A CA 1
ATOM 637 C C . ASN A 1 82 ? 38.384 22.049 -9.113 1.00 52.47 82 ASN A C 1
ATOM 639 O O . ASN A 1 82 ? 37.673 22.085 -10.142 1.00 52.47 82 ASN A O 1
#

Secondary structure (DSSP, 8-state):
----PEETTS--HHHHHHSTT--HHHHHHHHHHHHHHSSPPHHHHHHSTT--HHHHHHHHHTTSEE----------------

Solvent-accessible surface area (backbone atoms only — not comparable to full-atom values): 5284 Å² total; per-residue (Å²): 132,87,84,70,63,42,45,72,61,75,56,50,62,71,59,33,46,69,36,87,94,33,43,67,71,54,26,48,50,56,52,49,50,27,72,76,62,63,71,52,49,75,66,53,51,51,65,41,89,91,40,60,65,77,65,50,52,62,36,43,75,65,58,44,35,45,71,88,68,90,68,92,78,88,89,81,80,93,80,85,80,132